Protein AF-A0A1Z5KTV9-F1 (afdb_monomer_lite)

Secondary structure (DSSP, 8-state):
--HHHHHHHHHHHHHHHHS-TT-SEE-HHHHHHHHHHH-TT--TTT-HHHHHHHHHHHHHH-SS-SSSEEHHHHHHHIIIIIHHHHS--EEEEE-S--HHHHTSTT-GGGSTT---GGGHHHHHHHHHHHS-EEEEEE------TT---

Sequence (149 aa):
MSLDDTFSTNVKECFRLFTKADQSSLGEKEFSTFLARLFTDYDETKTVEGQNVAKHLFQQFDQDHDGKINFSDFEAMWKKWVTPILEPKCAIVVVDVQNDFISGTLALKNCPAQEDATKVVPVINELTDKMPWTMVVYTYDWHPQDHIS

Radius of gyration: 24.47 Å; chains: 1; bounding box: 50×44×72 Å

Structure (mmCIF, N/CA/C/O backbone):
data_AF-A0A1Z5KTV9-F1
#
_entry.id   AF-A0A1Z5KTV9-F1
#
loop_
_atom_site.group_PDB
_atom_site.id
_atom_site.type_symbol
_atom_site.label_atom_id
_atom_site.label_alt_id
_atom_site.label_comp_id
_atom_site.label_asym_id
_atom_site.label_entity_id
_atom_site.label_seq_id
_atom_site.pdbx_PDB_ins_code
_atom_site.Cartn_x
_atom_site.Cartn_y
_atom_site.Cartn_z
_atom_site.occupancy
_atom_site.B_iso_or_equiv
_atom_site.auth_seq_id
_atom_site.auth_comp_id
_atom_site.auth_asym_id
_atom_site.auth_atom_id
_atom_site.pdbx_PDB_model_num
ATOM 1 N N . MET A 1 1 ? -7.349 -26.092 8.946 1.00 50.88 1 MET A N 1
ATOM 2 C CA . MET A 1 1 ? -7.867 -24.772 9.353 1.00 50.88 1 MET A CA 1
ATOM 3 C C . MET A 1 1 ? -7.778 -23.878 8.131 1.00 50.88 1 MET A C 1
ATOM 5 O O . MET A 1 1 ? -6.738 -23.912 7.482 1.00 50.88 1 MET A O 1
ATOM 9 N N . SER A 1 2 ? -8.870 -23.232 7.721 1.00 52.69 2 SER A N 1
ATOM 10 C CA . SER A 1 2 ? -8.879 -22.418 6.497 1.00 52.69 2 SER A CA 1
ATOM 11 C C . SER A 1 2 ? -8.153 -21.078 6.709 1.00 52.69 2 SER A C 1
ATOM 13 O O . SER A 1 2 ? -7.919 -20.665 7.850 1.00 52.69 2 SER A O 1
ATOM 15 N N . LEU A 1 3 ? -7.766 -20.400 5.620 1.00 54.09 3 LEU A N 1
ATOM 16 C CA . LEU A 1 3 ? -7.227 -19.031 5.682 1.00 54.09 3 LEU A CA 1
ATOM 17 C C . LEU A 1 3 ? -8.221 -18.080 6.370 1.00 54.09 3 LEU A C 1
ATOM 19 O O . LEU A 1 3 ? -7.808 -17.279 7.204 1.00 54.09 3 LEU A O 1
ATOM 23 N N . ASP A 1 4 ? -9.520 -18.255 6.112 1.00 59.44 4 ASP A N 1
ATOM 24 C CA . ASP A 1 4 ? -10.599 -17.484 6.740 1.00 59.44 4 ASP A CA 1
ATOM 25 C C . ASP A 1 4 ? -10.682 -17.723 8.257 1.00 59.44 4 ASP A C 1
ATOM 27 O O . ASP A 1 4 ? -10.819 -16.772 9.029 1.00 59.44 4 ASP A O 1
ATOM 31 N N . ASP A 1 5 ? -10.509 -18.971 8.712 1.00 53.59 5 ASP A N 1
ATOM 32 C CA . ASP A 1 5 ? -10.480 -19.294 10.148 1.00 53.59 5 ASP A CA 1
ATOM 33 C C . ASP A 1 5 ? -9.267 -18.668 10.848 1.00 53.59 5 ASP A C 1
ATOM 35 O O . ASP A 1 5 ? -9.358 -18.212 11.988 1.00 53.59 5 ASP A O 1
ATOM 39 N N . THR A 1 6 ? -8.119 -18.635 10.168 1.00 61.34 6 THR A N 1
ATOM 40 C CA . THR A 1 6 ? -6.869 -18.081 10.713 1.00 61.34 6 THR A CA 1
ATOM 41 C C . THR A 1 6 ? -6.940 -16.556 10.778 1.00 61.34 6 THR A C 1
ATOM 43 O O . THR A 1 6 ? -6.587 -15.962 11.796 1.00 61.34 6 THR A O 1
ATOM 46 N N . PHE A 1 7 ? -7.491 -15.924 9.738 1.00 62.78 7 PHE A N 1
ATOM 47 C CA . PHE A 1 7 ? -7.756 -14.489 9.692 1.00 62.78 7 PHE A CA 1
ATOM 48 C C . PHE A 1 7 ? -8.744 -14.060 10.786 1.00 62.78 7 PHE A C 1
ATOM 50 O O . PHE A 1 7 ? -8.425 -13.170 11.572 1.00 62.78 7 PHE A O 1
ATOM 57 N N . SER A 1 8 ? -9.894 -14.737 10.918 1.00 62.00 8 SER A N 1
ATOM 58 C CA . SER A 1 8 ? -10.880 -14.442 11.975 1.00 62.00 8 SER A CA 1
ATOM 59 C C . SER A 1 8 ? -10.294 -14.621 13.383 1.00 62.00 8 SER A C 1
ATOM 61 O O . SER A 1 8 ? -10.608 -13.851 14.293 1.00 62.00 8 SER A O 1
ATOM 63 N N . THR A 1 9 ? -9.392 -15.594 13.564 1.00 62.53 9 THR A N 1
ATOM 64 C CA . THR A 1 9 ? -8.672 -15.792 14.832 1.00 62.53 9 THR A CA 1
ATOM 65 C C . THR A 1 9 ? -7.750 -14.605 15.141 1.00 62.53 9 THR A C 1
ATOM 67 O O . THR A 1 9 ? -7.777 -14.101 16.262 1.00 62.53 9 THR A O 1
ATOM 70 N N . ASN A 1 10 ? -7.018 -14.079 14.153 1.00 81.00 10 ASN A N 1
ATOM 71 C CA . ASN A 1 10 ? -6.138 -12.920 14.346 1.00 81.00 10 ASN A CA 1
ATOM 72 C C . ASN A 1 10 ? -6.911 -11.637 14.701 1.00 81.00 10 ASN A C 1
ATOM 74 O O . ASN A 1 10 ? -6.505 -10.923 15.615 1.00 81.00 10 ASN A O 1
ATOM 78 N N . VAL A 1 11 ? -8.046 -11.360 14.044 1.00 87.56 11 VAL A N 1
ATOM 79 C CA . VAL A 1 11 ? -8.861 -10.163 14.345 1.00 87.56 11 VAL A CA 1
ATOM 80 C C . VAL A 1 11 ? -9.425 -10.212 15.765 1.00 87.56 11 VAL A C 1
ATOM 82 O O . VAL A 1 11 ? -9.392 -9.210 16.478 1.00 87.56 11 VAL A O 1
ATOM 85 N N . LYS A 1 12 ? -9.908 -11.383 16.202 1.00 87.44 12 LYS A N 1
ATOM 86 C CA . LYS A 1 12 ? -10.423 -11.590 17.565 1.00 87.44 12 LYS A CA 1
ATOM 87 C C . LYS A 1 12 ? -9.352 -11.378 18.620 1.00 87.44 12 LYS A C 1
ATOM 89 O O . LYS A 1 12 ? -9.609 -10.685 19.599 1.00 87.44 12 LYS A O 1
ATOM 94 N N . GLU A 1 13 ? -8.165 -11.939 18.426 1.00 87.38 13 GLU A N 1
ATOM 95 C CA . GLU A 1 13 ? -7.061 -11.743 19.367 1.00 87.38 13 GLU A CA 1
ATOM 96 C C . GLU A 1 13 ? -6.613 -10.277 19.398 1.00 87.38 13 GLU A C 1
ATOM 98 O O . GLU A 1 13 ? -6.463 -9.712 20.480 1.00 87.38 13 GLU A O 1
ATOM 103 N N . CYS A 1 14 ? -6.519 -9.606 18.243 1.00 87.62 14 CYS A N 1
ATOM 104 C CA . CYS A 1 14 ? -6.260 -8.167 18.195 1.00 87.62 14 CYS A CA 1
ATOM 105 C C . CYS A 1 14 ? -7.321 -7.365 18.954 1.00 87.62 14 CYS A C 1
ATOM 107 O O . CYS A 1 14 ? -6.958 -6.542 19.787 1.00 87.62 14 CYS A O 1
ATOM 109 N N . PHE A 1 15 ? -8.611 -7.627 18.736 1.00 89.94 15 PHE A N 1
ATOM 110 C CA . PHE A 1 15 ? -9.689 -6.966 19.475 1.00 89.94 15 PHE A CA 1
ATOM 111 C C . PHE A 1 15 ? -9.528 -7.152 20.991 1.00 89.94 15 PHE A C 1
ATOM 113 O O . PHE A 1 15 ? -9.563 -6.179 21.744 1.00 89.94 15 PHE A O 1
ATOM 120 N N . ARG A 1 16 ? -9.237 -8.383 21.432 1.00 88.06 16 ARG A N 1
ATOM 121 C CA . ARG A 1 16 ? -9.029 -8.720 22.849 1.00 88.06 16 ARG A CA 1
ATOM 122 C C . ARG A 1 16 ? -7.844 -8.003 23.486 1.00 88.06 16 ARG A C 1
ATOM 124 O O . ARG A 1 16 ? -7.899 -7.715 24.676 1.00 88.06 16 ARG A O 1
ATOM 131 N N . LEU A 1 17 ? -6.792 -7.701 22.721 1.00 87.50 17 LEU A N 1
ATOM 132 C CA . LEU A 1 17 ? -5.637 -6.942 23.214 1.00 87.50 17 LEU A CA 1
ATOM 133 C C . LEU A 1 17 ? -5.980 -5.487 23.562 1.00 87.50 17 LEU A C 1
ATOM 135 O O . LEU A 1 17 ? -5.286 -4.891 24.387 1.00 87.50 17 LEU A O 1
ATOM 139 N N . PHE A 1 18 ? -7.007 -4.911 22.930 1.00 85.81 18 PHE A N 1
ATOM 140 C CA . PHE A 1 18 ? -7.417 -3.522 23.153 1.00 85.81 18 PHE A CA 1
ATOM 141 C C . PHE A 1 18 ? -8.647 -3.393 24.061 1.00 85.81 18 PHE A C 1
ATOM 143 O O . PHE A 1 18 ? -8.811 -2.358 24.704 1.00 85.81 18 PHE A O 1
ATOM 150 N N . THR A 1 19 ? -9.485 -4.427 24.171 1.00 86.31 19 THR A N 1
ATOM 151 C CA . THR A 1 19 ? -10.579 -4.464 25.154 1.00 86.31 19 THR A CA 1
ATOM 152 C C . THR A 1 19 ? -10.062 -4.794 26.551 1.00 86.31 19 THR A C 1
ATOM 154 O O . THR A 1 19 ? -9.245 -5.700 26.720 1.00 86.31 19 THR A O 1
ATOM 157 N N . LYS A 1 20 ? -10.583 -4.127 27.586 1.00 79.31 20 LYS A N 1
ATOM 158 C CA . LYS A 1 20 ? -10.330 -4.552 28.972 1.00 79.31 20 LYS A CA 1
ATOM 159 C C . LYS A 1 20 ? -10.951 -5.925 29.249 1.00 79.31 20 LYS A C 1
ATOM 161 O O . LYS A 1 20 ? -11.936 -6.304 28.624 1.00 79.31 20 LYS A O 1
ATOM 166 N N . ALA A 1 21 ? -10.399 -6.650 30.225 1.00 67.25 21 ALA A N 1
ATOM 167 C CA . ALA A 1 21 ? -10.796 -8.023 30.565 1.00 67.25 21 ALA A CA 1
ATOM 168 C C . ALA A 1 21 ? -12.284 -8.193 30.944 1.00 67.25 21 ALA A C 1
ATOM 170 O O . ALA A 1 21 ? -12.804 -9.305 30.896 1.00 67.25 21 ALA A O 1
ATOM 171 N N . ASP A 1 22 ? -12.956 -7.108 31.322 1.00 68.12 22 ASP A N 1
ATOM 172 C CA . ASP A 1 22 ? -14.358 -7.041 31.732 1.00 68.12 22 ASP A CA 1
ATOM 173 C C . ASP A 1 22 ? -15.273 -6.349 30.704 1.00 68.12 22 ASP A C 1
ATOM 175 O O . ASP A 1 22 ? -16.478 -6.240 30.936 1.00 68.12 22 ASP A O 1
ATOM 179 N N . GLN A 1 23 ? -14.739 -5.895 29.563 1.00 72.94 23 GLN A N 1
ATOM 180 C CA . GLN A 1 23 ? -15.497 -5.168 28.543 1.00 72.94 23 GLN A CA 1
ATOM 181 C C . GLN A 1 23 ? -15.617 -5.975 27.246 1.00 72.94 23 GLN A C 1
ATOM 183 O O . GLN A 1 23 ? -14.663 -6.583 26.770 1.00 72.94 23 GLN A O 1
ATOM 188 N N . SER A 1 24 ? -16.808 -5.951 26.645 1.00 81.69 24 SER A N 1
ATOM 189 C CA . SER A 1 24 ? -17.106 -6.595 25.356 1.00 81.69 24 SER A CA 1
ATOM 190 C C . SER A 1 24 ? -16.967 -5.650 24.156 1.00 81.69 24 SER A C 1
ATOM 192 O O . SER A 1 24 ? -17.354 -6.003 23.043 1.00 81.69 24 SER A O 1
ATOM 194 N N . SER A 1 25 ? -16.474 -4.434 24.386 1.00 87.00 25 SER A N 1
ATOM 195 C CA . SER A 1 25 ? -16.474 -3.332 23.423 1.00 87.00 25 SER A CA 1
ATOM 196 C C . SER A 1 25 ? -15.341 -2.350 23.709 1.00 87.00 25 SER A C 1
ATOM 198 O O . SER A 1 25 ? -14.960 -2.183 24.869 1.00 87.00 25 SER A O 1
ATOM 200 N N . LEU A 1 26 ? -14.885 -1.649 22.678 1.00 87.69 26 LEU A N 1
ATOM 201 C CA . LEU A 1 26 ? -13.912 -0.563 22.764 1.00 87.69 26 LEU A CA 1
ATOM 202 C C . LEU A 1 26 ? -14.630 0.776 22.973 1.00 87.69 26 LEU A C 1
ATOM 204 O O . LEU A 1 26 ? -15.555 1.115 22.234 1.00 87.69 26 LEU A O 1
ATOM 208 N N . GLY A 1 27 ? -14.189 1.550 23.961 1.00 87.31 27 GLY A N 1
ATOM 209 C CA . GLY A 1 27 ? -14.518 2.969 24.083 1.00 87.31 27 GLY A CA 1
ATOM 210 C C . GLY A 1 27 ? -13.549 3.855 23.294 1.00 87.31 27 GLY A C 1
ATOM 211 O O . GLY A 1 27 ? -12.511 3.401 22.813 1.00 87.31 27 GLY A O 1
ATOM 212 N N . GLU A 1 28 ? -13.850 5.153 23.220 1.00 84.62 28 GLU A N 1
ATOM 213 C CA . GLU A 1 28 ? -13.090 6.140 22.430 1.00 84.62 28 GLU A CA 1
ATOM 214 C C . GLU A 1 28 ? -11.580 6.122 22.737 1.00 84.62 28 GLU A C 1
ATOM 216 O O . GLU A 1 28 ? -10.758 6.098 21.830 1.00 84.62 28 GLU A O 1
ATOM 221 N N . LYS A 1 29 ? -11.193 6.016 24.015 1.00 85.62 29 LYS A N 1
ATOM 222 C CA . LYS A 1 29 ? -9.777 5.978 24.428 1.00 85.62 29 LYS A CA 1
ATOM 223 C C . LYS A 1 29 ? -9.028 4.728 23.945 1.00 85.62 29 LYS A C 1
ATOM 225 O O . LYS A 1 29 ? -7.857 4.804 23.570 1.00 85.62 29 LYS A O 1
ATOM 230 N N . GLU A 1 30 ? -9.673 3.567 24.003 1.00 88.06 30 GLU A N 1
ATOM 231 C CA . GLU A 1 30 ? -9.066 2.306 23.551 1.00 88.06 30 GLU A CA 1
ATOM 232 C C . GLU A 1 30 ? -8.955 2.290 22.031 1.00 88.06 30 GLU A C 1
ATOM 234 O O . GLU A 1 30 ? -7.933 1.871 21.491 1.00 88.06 30 GLU A O 1
ATOM 239 N N . PHE A 1 31 ? -9.966 2.833 21.353 1.00 87.75 31 PHE A N 1
ATOM 240 C CA . PHE A 1 31 ? -9.948 3.018 19.913 1.00 87.75 31 PHE A CA 1
ATOM 241 C C . PHE A 1 31 ? -8.826 3.962 19.457 1.00 87.75 31 PHE A C 1
ATOM 243 O O . PHE A 1 31 ? -8.088 3.621 18.534 1.00 87.75 31 PHE A O 1
ATOM 250 N N . SER A 1 32 ? -8.608 5.092 20.133 1.00 84.75 32 SER A N 1
ATOM 251 C CA . SER A 1 32 ? -7.477 5.968 19.800 1.00 84.75 32 SER A CA 1
ATOM 252 C C . SER A 1 32 ? -6.122 5.298 20.048 1.00 84.75 32 SER A C 1
ATOM 254 O O . SER A 1 32 ? -5.207 5.431 19.237 1.00 84.75 32 SER A O 1
ATOM 256 N N . THR A 1 33 ? -6.006 4.486 21.107 1.00 86.00 33 THR A N 1
ATOM 257 C CA . THR A 1 33 ? -4.799 3.674 21.354 1.00 86.00 33 THR A CA 1
ATOM 258 C C . THR A 1 33 ? -4.564 2.664 20.227 1.00 86.00 33 THR A C 1
ATOM 260 O O . THR A 1 33 ? -3.422 2.430 19.825 1.00 86.00 33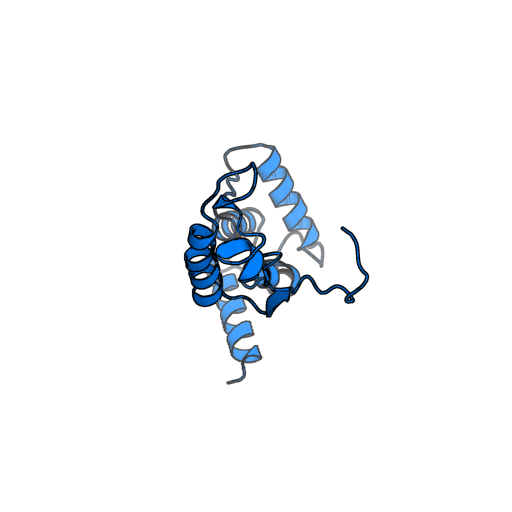 THR A O 1
ATOM 263 N N . PHE A 1 34 ? -5.634 2.062 19.702 1.00 87.31 34 PHE A N 1
ATOM 264 C CA . PHE A 1 34 ? -5.570 1.199 18.528 1.00 87.31 34 PHE A CA 1
ATOM 265 C C . PHE A 1 34 ? -5.077 1.965 17.291 1.00 87.31 34 PHE A C 1
ATOM 267 O O . PHE A 1 34 ? -4.129 1.511 16.651 1.00 87.31 34 PHE A O 1
ATOM 274 N N . LEU A 1 35 ? -5.634 3.147 16.998 1.00 84.06 35 LEU A N 1
ATOM 275 C CA . LEU A 1 35 ? -5.195 3.980 15.871 1.00 84.06 35 LEU A CA 1
ATOM 276 C C . LEU A 1 35 ? -3.714 4.370 15.975 1.00 84.06 35 LEU A C 1
ATOM 278 O O . LEU A 1 35 ? -2.989 4.259 14.989 1.00 84.06 35 LEU A O 1
ATOM 282 N N . ALA A 1 36 ? -3.241 4.731 17.170 1.00 82.06 36 ALA A N 1
ATOM 283 C CA . ALA A 1 36 ? -1.835 5.059 17.418 1.00 82.06 36 ALA A CA 1
ATOM 284 C C . ALA A 1 36 ? -0.873 3.882 17.239 1.00 82.06 36 ALA A C 1
ATOM 286 O O . ALA A 1 36 ? 0.314 4.083 17.001 1.00 82.06 36 ALA A O 1
ATOM 287 N N . ARG A 1 37 ? -1.363 2.643 17.350 1.00 83.19 37 ARG A N 1
ATOM 288 C CA . ARG A 1 37 ? -0.566 1.456 17.020 1.00 83.19 37 ARG A CA 1
ATOM 289 C C . ARG A 1 37 ? -0.657 1.069 15.553 1.00 83.19 37 ARG A C 1
ATOM 291 O O . ARG A 1 37 ? 0.294 0.492 15.039 1.00 83.19 37 ARG A O 1
ATOM 298 N N . LEU A 1 38 ? -1.790 1.338 14.908 1.00 81.81 38 LEU A N 1
ATOM 299 C CA . LEU A 1 38 ? -1.999 1.006 13.504 1.00 81.81 38 LEU A CA 1
ATOM 300 C C . LEU A 1 38 ? -1.209 1.939 12.578 1.00 81.81 38 LEU A C 1
ATOM 302 O O . LEU A 1 38 ? -0.664 1.486 11.576 1.00 81.81 38 LEU A O 1
ATOM 306 N N . PHE A 1 39 ? -1.129 3.223 12.921 1.00 78.69 39 PHE A N 1
ATOM 307 C CA . PHE A 1 39 ? -0.442 4.235 12.128 1.00 78.69 39 PHE A CA 1
ATOM 308 C C . PHE A 1 39 ? 0.807 4.719 12.863 1.00 78.69 39 PHE A C 1
ATOM 310 O O . PHE A 1 39 ? 0.717 5.327 13.926 1.00 78.69 39 PHE A O 1
ATOM 317 N N . THR A 1 40 ? 1.981 4.480 12.278 1.00 68.56 40 THR A N 1
ATOM 318 C CA . THR A 1 40 ? 3.292 4.832 12.859 1.00 68.56 40 THR A CA 1
ATOM 319 C C . THR A 1 40 ? 3.508 6.334 13.059 1.00 68.56 40 THR A C 1
ATOM 321 O O . THR A 1 40 ? 4.362 6.744 13.842 1.00 68.56 40 THR A O 1
ATOM 324 N N . ASP A 1 41 ? 2.719 7.144 12.365 1.00 65.31 41 ASP A N 1
ATOM 325 C CA . ASP A 1 41 ? 2.812 8.599 12.283 1.00 65.31 41 ASP A CA 1
ATOM 326 C C . ASP A 1 41 ? 1.602 9.281 12.950 1.00 65.31 41 ASP A C 1
ATOM 328 O O . ASP A 1 41 ? 1.497 10.509 12.964 1.00 65.31 41 ASP A O 1
ATOM 332 N N . TYR A 1 42 ? 0.705 8.494 13.557 1.00 61.78 42 TYR A N 1
ATOM 333 C CA . TYR A 1 42 ? -0.437 9.004 14.303 1.00 61.78 42 TYR A CA 1
ATOM 334 C C . TYR A 1 42 ? -0.047 9.343 15.742 1.00 61.78 42 TYR A C 1
ATOM 336 O O . TYR A 1 42 ? 0.386 8.489 16.515 1.00 61.78 42 TYR A O 1
ATOM 344 N N . ASP A 1 43 ? -0.255 10.603 16.117 1.00 61.38 43 ASP A N 1
ATOM 345 C CA . ASP A 1 43 ? -0.058 11.091 17.476 1.00 61.38 43 ASP A CA 1
ATOM 346 C C . ASP A 1 43 ? -1.270 11.921 17.915 1.00 61.38 43 ASP A C 1
ATOM 348 O O . ASP A 1 43 ? -1.400 13.104 17.591 1.00 61.38 43 ASP A O 1
ATOM 352 N N . GLU A 1 44 ? -2.161 11.289 18.682 1.00 56.88 44 GLU A N 1
ATOM 353 C CA . GLU A 1 44 ? -3.348 11.917 19.280 1.00 56.88 44 GLU A CA 1
ATOM 354 C C . GLU A 1 44 ? -3.018 13.076 20.242 1.00 56.88 44 GLU A C 1
ATOM 356 O O . GLU A 1 44 ? -3.899 13.863 20.594 1.00 56.88 44 GLU A O 1
ATOM 361 N N . THR A 1 45 ? -1.758 13.191 20.680 1.00 54.66 45 THR A N 1
ATOM 362 C CA . THR A 1 45 ? -1.311 14.183 21.666 1.00 54.66 45 THR A CA 1
ATOM 363 C C . THR A 1 45 ? -0.717 15.444 21.039 1.00 54.66 45 THR A C 1
ATOM 365 O O . THR A 1 45 ? -0.515 16.431 21.748 1.00 54.66 45 THR A O 1
ATOM 368 N N . LYS A 1 46 ? -0.466 15.457 19.720 1.00 54.66 46 LYS A N 1
ATOM 369 C CA . LYS A 1 46 ? 0.219 16.577 19.049 1.00 54.66 46 LYS A CA 1
ATOM 370 C C . LYS A 1 46 ? -0.698 17.643 18.455 1.00 54.66 46 LYS A C 1
ATOM 372 O O . LYS A 1 46 ? -0.262 18.789 18.358 1.00 54.66 46 LYS A O 1
ATOM 377 N N . THR A 1 47 ? -1.940 17.332 18.076 1.00 56.56 47 THR A N 1
ATOM 378 C CA . THR A 1 47 ? -2.844 18.318 17.453 1.00 56.56 47 THR A CA 1
ATOM 379 C C . THR A 1 47 ? -4.313 18.100 17.835 1.00 56.56 47 THR A C 1
ATOM 381 O O . THR A 1 47 ? -4.793 16.974 17.930 1.00 56.56 47 THR A O 1
ATOM 384 N N . VAL A 1 48 ? -5.064 19.199 18.001 1.00 60.31 48 VAL A N 1
ATOM 385 C CA . VAL A 1 48 ? -6.539 19.190 18.163 1.00 60.31 48 VAL A CA 1
ATOM 386 C C . VAL A 1 48 ? -7.219 18.491 16.972 1.00 60.31 48 VAL A C 1
ATOM 388 O O . VAL A 1 48 ? -8.274 17.875 17.103 1.00 60.31 48 VAL A O 1
ATOM 391 N N . GLU A 1 49 ? -6.576 18.539 15.808 1.00 66.75 49 GLU A N 1
ATOM 392 C CA . GLU A 1 49 ? -6.993 17.858 14.584 1.00 66.75 49 GLU A CA 1
ATOM 393 C C . GLU A 1 49 ? -6.988 16.329 14.744 1.00 66.75 49 GLU A C 1
ATOM 395 O O . GLU A 1 49 ? -7.953 15.683 14.343 1.00 66.75 49 GLU A O 1
ATOM 400 N N . GLY A 1 50 ? -5.978 15.746 15.404 1.00 65.81 50 GLY A N 1
ATOM 401 C CA . GLY A 1 50 ? -5.891 14.298 15.634 1.00 65.81 50 GLY A CA 1
ATOM 402 C C . GLY A 1 50 ? -7.024 13.745 16.505 1.00 65.81 50 GLY A C 1
ATOM 403 O O . GLY A 1 50 ? -7.567 12.678 16.211 1.00 65.81 50 GLY A O 1
ATOM 404 N N . GLN A 1 51 ? -7.444 14.502 17.525 1.00 68.38 51 GLN A N 1
ATOM 405 C CA . GLN A 1 51 ? -8.584 14.146 18.383 1.00 68.38 51 GLN A CA 1
ATOM 406 C C . GLN A 1 51 ? -9.911 14.205 17.617 1.00 68.38 51 GLN A C 1
ATOM 408 O O . GLN A 1 51 ? -10.744 13.306 17.736 1.00 68.38 51 GLN A O 1
ATOM 413 N N . ASN A 1 52 ? -10.091 15.229 16.777 1.00 76.69 52 ASN A N 1
ATOM 414 C CA . ASN A 1 52 ? -11.278 15.352 15.931 1.00 76.69 52 ASN A CA 1
ATOM 415 C C . ASN A 1 52 ? -11.370 14.211 14.906 1.00 76.69 52 ASN A C 1
ATOM 417 O O . ASN A 1 52 ? -12.461 13.696 14.662 1.00 76.69 52 ASN A O 1
ATOM 421 N N . VAL A 1 53 ? -10.234 13.781 14.346 1.00 80.06 53 VAL A N 1
ATOM 422 C CA . VAL A 1 53 ? -10.165 12.634 13.428 1.00 80.06 53 VAL A CA 1
ATOM 423 C C . VAL A 1 53 ? -10.506 11.330 14.148 1.00 80.06 53 VAL A C 1
ATOM 425 O O . VAL A 1 53 ? -11.324 10.570 13.638 1.00 80.06 53 VAL A O 1
ATOM 428 N N . ALA A 1 54 ? -9.949 11.087 15.341 1.00 81.19 54 ALA A N 1
ATOM 429 C CA . ALA A 1 54 ? -10.239 9.884 16.128 1.00 81.19 54 ALA A CA 1
ATOM 430 C C . ALA A 1 54 ? -11.738 9.740 16.398 1.00 81.19 54 ALA A C 1
ATOM 432 O O . ALA A 1 54 ? -12.328 8.692 16.145 1.00 81.19 54 ALA A O 1
ATOM 433 N N . LYS A 1 55 ? -12.362 10.835 16.843 1.00 84.31 55 LYS A N 1
ATOM 434 C CA . LYS A 1 55 ? -13.789 10.889 17.140 1.00 84.31 55 LYS A CA 1
ATOM 435 C C . LYS A 1 55 ? -14.648 10.701 15.894 1.00 84.31 55 LYS A C 1
ATOM 437 O O . LYS A 1 55 ? -15.651 9.994 15.944 1.00 84.31 55 LYS A O 1
ATOM 442 N N . HIS A 1 56 ? -14.257 11.306 14.772 1.00 85.75 56 HIS A N 1
ATOM 443 C CA . HIS A 1 56 ? -14.970 11.130 13.510 1.00 85.75 56 HIS A CA 1
ATOM 444 C C . HIS A 1 56 ? -14.897 9.681 13.013 1.00 85.75 56 HIS A C 1
ATOM 446 O O . HIS A 1 56 ? -15.916 9.115 12.629 1.00 85.75 56 HIS A O 1
ATOM 452 N N . LEU A 1 57 ? -13.714 9.066 13.068 1.00 87.12 57 LEU A N 1
ATOM 453 C CA . LEU A 1 57 ? -13.525 7.660 12.716 1.00 87.12 57 LEU A CA 1
ATOM 454 C C . LEU A 1 57 ? -14.317 6.743 13.649 1.00 87.12 57 LEU A C 1
ATOM 456 O O . LEU A 1 57 ? -15.009 5.850 13.173 1.00 87.12 57 LEU A O 1
ATOM 460 N N . PHE A 1 58 ? -14.287 7.003 14.957 1.00 88.00 58 PHE A N 1
ATOM 461 C CA . PHE A 1 58 ? -15.061 6.243 15.936 1.00 88.00 58 PHE A CA 1
ATOM 462 C C . PHE A 1 58 ? -16.553 6.239 15.580 1.00 88.00 58 PHE A C 1
ATOM 464 O O . PHE A 1 58 ? -17.158 5.178 15.488 1.00 88.00 58 PHE A O 1
ATOM 471 N N . GLN A 1 59 ? -17.122 7.410 15.276 1.00 88.44 59 GLN A N 1
ATOM 472 C CA . GLN A 1 59 ? -18.523 7.544 14.857 1.00 88.44 59 GLN A CA 1
ATOM 473 C C . GLN A 1 59 ? -18.840 6.855 13.524 1.00 88.44 59 GLN A C 1
ATOM 475 O O . GLN A 1 59 ? -19.974 6.439 13.314 1.00 88.44 59 GLN A O 1
ATOM 480 N N . GLN A 1 60 ? -17.877 6.765 12.601 1.00 88.50 60 GLN A N 1
ATOM 481 C CA . GLN A 1 60 ? -18.076 6.039 11.344 1.00 88.50 60 GLN A CA 1
ATOM 482 C C . GLN A 1 60 ? -18.066 4.520 11.532 1.00 88.50 60 GLN A C 1
ATOM 484 O O . GLN A 1 60 ? -18.712 3.811 10.759 1.00 88.50 60 GLN A O 1
ATOM 489 N N . PHE A 1 61 ? -17.299 4.017 12.501 1.00 88.50 61 PHE A N 1
ATOM 490 C CA . PHE A 1 61 ? -17.145 2.582 12.725 1.00 88.50 61 PHE A CA 1
ATOM 491 C C . PHE A 1 61 ? -18.143 2.004 13.726 1.00 88.50 61 PHE A C 1
ATOM 493 O O . PHE A 1 61 ? -18.445 0.822 13.612 1.00 88.50 61 PHE A O 1
ATOM 500 N N . ASP A 1 62 ? -18.680 2.820 14.631 1.00 90.31 62 ASP A N 1
ATOM 501 C CA . ASP A 1 62 ? -19.847 2.514 15.464 1.00 90.31 62 ASP A CA 1
ATOM 502 C C . ASP A 1 62 ? -21.118 2.451 14.585 1.00 90.31 62 ASP A C 1
ATOM 504 O O . ASP A 1 62 ? -21.749 3.476 14.304 1.00 90.31 62 ASP A O 1
ATOM 508 N N . GLN A 1 63 ? -21.447 1.258 14.066 1.00 87.31 63 GLN A N 1
ATOM 509 C CA . GLN A 1 63 ? -22.532 1.079 13.089 1.00 87.31 63 GLN A CA 1
ATOM 510 C C . GLN A 1 63 ? -23.918 1.049 13.728 1.00 87.31 63 GLN A C 1
ATOM 512 O O . GLN A 1 63 ? -24.894 1.403 13.062 1.00 87.31 63 GLN A O 1
ATOM 517 N N . ASP A 1 64 ? -24.021 0.585 14.974 1.00 88.38 64 ASP A N 1
ATOM 518 C CA . ASP A 1 64 ? -25.280 0.548 15.719 1.00 88.38 64 ASP A CA 1
ATOM 519 C C . ASP A 1 64 ? -25.536 1.836 16.524 1.00 88.38 64 ASP A C 1
ATOM 521 O O . ASP A 1 64 ? -26.649 2.035 17.021 1.00 88.38 64 ASP A O 1
ATOM 525 N N . HIS A 1 65 ? -24.563 2.755 16.533 1.00 87.88 65 HIS A N 1
ATOM 526 C CA . HIS A 1 65 ? -24.614 4.070 17.165 1.00 87.88 65 HIS A CA 1
ATOM 527 C C . HIS A 1 65 ? -24.855 3.991 18.677 1.00 87.88 65 HIS A C 1
ATOM 529 O O . HIS A 1 65 ? -25.504 4.870 19.260 1.00 87.88 65 HIS A O 1
ATOM 535 N N . ASP A 1 66 ? -24.342 2.940 19.322 1.00 90.06 66 ASP A N 1
ATOM 536 C CA . ASP A 1 66 ? -24.459 2.735 20.767 1.00 90.06 66 ASP A CA 1
ATOM 537 C C . ASP A 1 66 ? -23.378 3.488 21.574 1.00 90.06 66 ASP A C 1
ATOM 539 O O . ASP A 1 66 ? -23.403 3.509 22.814 1.00 90.06 66 ASP A O 1
ATOM 543 N N . GLY A 1 67 ? -22.460 4.168 20.876 1.00 88.38 67 GLY A N 1
ATOM 544 C CA . GLY A 1 67 ? -21.338 4.902 21.446 1.00 88.38 67 GLY A CA 1
ATOM 545 C C . GLY A 1 67 ? -20.142 4.015 21.789 1.00 88.38 67 GLY A C 1
ATOM 546 O O . GLY A 1 67 ? -19.271 4.442 22.557 1.00 88.38 67 GLY A O 1
ATOM 547 N N . LYS A 1 68 ? -20.096 2.783 21.277 1.00 91.50 68 LYS A N 1
ATOM 548 C CA . LYS A 1 68 ? -19.044 1.792 21.503 1.00 91.50 68 LYS A CA 1
ATOM 549 C C . LYS A 1 68 ? -18.729 1.069 20.195 1.00 91.50 68 LYS A C 1
ATOM 551 O O . LYS A 1 68 ? -19.515 1.035 19.268 1.00 91.50 68 LYS A O 1
ATOM 556 N N . ILE A 1 69 ? -17.543 0.470 20.122 1.00 91.06 69 ILE A N 1
ATOM 557 C CA . ILE A 1 69 ? -17.184 -0.421 19.014 1.00 91.06 69 ILE A CA 1
ATOM 558 C C . ILE A 1 69 ? -17.189 -1.843 19.557 1.00 91.06 69 ILE A C 1
ATOM 560 O O . ILE A 1 69 ? -16.277 -2.252 20.288 1.00 91.06 69 ILE A O 1
ATOM 564 N N . ASN A 1 70 ? -18.243 -2.595 19.251 1.00 92.06 70 ASN A N 1
ATOM 565 C CA . ASN A 1 70 ? -18.328 -4.007 19.603 1.00 92.06 70 ASN A CA 1
ATOM 566 C C . ASN A 1 70 ? -17.497 -4.861 18.618 1.00 92.06 70 ASN A C 1
ATOM 568 O O . ASN A 1 70 ? -16.871 -4.353 17.685 1.00 92.06 70 ASN A O 1
ATOM 572 N N . PHE A 1 71 ? -17.440 -6.180 18.827 1.00 91.12 71 PHE A N 1
ATOM 573 C CA . PHE A 1 71 ? -16.640 -7.044 17.951 1.00 91.12 71 PHE A CA 1
ATOM 574 C C . PHE A 1 71 ? -17.129 -7.040 16.491 1.00 91.12 71 PHE A C 1
ATOM 576 O O . PHE A 1 71 ? -16.306 -7.108 15.584 1.00 91.12 71 PHE A O 1
ATOM 583 N N . SER A 1 72 ? -18.440 -6.940 16.254 1.00 91.19 72 SER A N 1
ATOM 584 C CA . SER A 1 72 ? -19.007 -6.889 14.900 1.00 91.19 72 SER A CA 1
ATOM 585 C C . SER A 1 72 ? -18.599 -5.604 14.177 1.00 91.19 72 SER A C 1
ATOM 587 O O . SER A 1 72 ? -18.177 -5.657 13.020 1.00 91.19 72 SER A O 1
ATOM 589 N N . ASP A 1 73 ? -18.658 -4.461 14.865 1.00 92.25 73 ASP A N 1
ATOM 590 C CA . ASP A 1 73 ? -18.177 -3.177 14.340 1.00 92.25 73 ASP A CA 1
ATOM 591 C C . ASP A 1 73 ? -16.689 -3.245 14.006 1.00 92.25 73 ASP A C 1
ATOM 593 O O . ASP A 1 73 ? -16.258 -2.875 12.909 1.00 92.25 73 ASP A O 1
ATOM 597 N N . PHE A 1 74 ? -15.903 -3.791 14.937 1.00 91.19 74 PHE A N 1
ATOM 598 C CA . PHE A 1 74 ? -14.465 -3.930 14.785 1.00 91.19 74 PHE A CA 1
ATOM 599 C C . PHE A 1 74 ? -14.092 -4.873 13.640 1.00 91.19 74 PHE A C 1
ATOM 601 O O . PHE A 1 74 ? -13.207 -4.547 12.857 1.00 91.19 74 PHE A O 1
ATOM 608 N N . GLU A 1 75 ? -14.768 -6.014 13.492 1.00 91.19 75 GLU A N 1
ATOM 609 C CA . GLU A 1 75 ? -14.541 -6.963 12.396 1.00 91.19 75 GLU A CA 1
ATOM 610 C C . GLU A 1 75 ? -14.897 -6.340 11.038 1.00 91.19 75 GLU A C 1
ATOM 612 O O . GLU A 1 75 ? -14.147 -6.473 10.063 1.00 91.19 75 GLU A O 1
ATOM 617 N N . ALA A 1 76 ? -16.002 -5.593 10.972 1.00 90.56 76 ALA A N 1
ATOM 618 C CA . ALA A 1 76 ? -16.408 -4.886 9.764 1.00 90.56 76 ALA A CA 1
ATOM 619 C C . ALA A 1 76 ? -15.421 -3.770 9.385 1.00 90.56 76 ALA A C 1
ATOM 621 O O . ALA A 1 76 ? -15.051 -3.655 8.210 1.00 90.56 76 ALA A O 1
ATOM 622 N N . MET A 1 77 ? -14.968 -2.978 10.361 1.00 90.56 77 MET A N 1
ATOM 623 C CA . MET A 1 77 ? -13.896 -1.997 10.182 1.00 90.56 77 MET A CA 1
ATOM 624 C C . MET A 1 77 ? -12.611 -2.688 9.727 1.00 90.56 77 MET A C 1
ATOM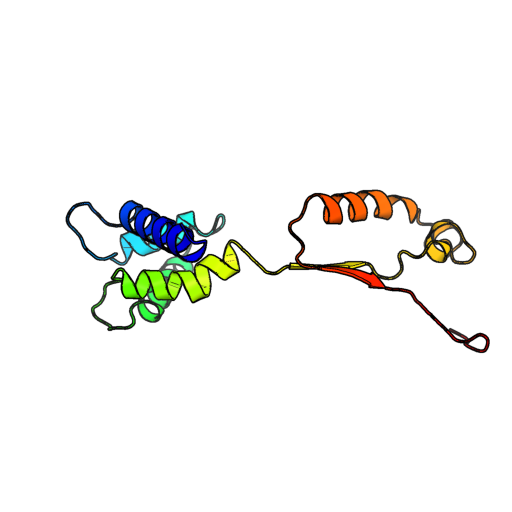 626 O O . MET A 1 77 ? -11.998 -2.264 8.750 1.00 90.56 77 MET A O 1
ATOM 630 N N . TRP A 1 78 ? -12.214 -3.774 10.389 1.00 90.25 78 TRP A N 1
ATOM 631 C CA . TRP A 1 78 ? -10.976 -4.486 10.101 1.00 90.25 78 TRP A CA 1
ATOM 632 C C . TRP A 1 78 ? -10.918 -4.931 8.644 1.00 90.25 78 TRP A C 1
ATOM 634 O O . TRP A 1 78 ? -9.974 -4.608 7.925 1.00 90.25 78 TRP A O 1
ATOM 644 N N . LYS A 1 79 ? -11.984 -5.587 8.175 1.00 88.31 79 LYS A N 1
ATOM 645 C CA . LYS A 1 79 ? -12.089 -6.068 6.797 1.00 88.31 79 LYS A CA 1
ATOM 646 C C . LYS A 1 79 ? -12.065 -4.937 5.767 1.00 88.31 79 LYS A C 1
ATOM 648 O O . LYS A 1 79 ? -11.516 -5.112 4.682 1.00 88.31 79 LYS A O 1
ATOM 653 N N . LYS A 1 80 ? -12.697 -3.799 6.069 1.00 86.12 80 LYS A N 1
ATOM 654 C CA . LYS A 1 80 ? -12.831 -2.680 5.123 1.00 86.12 80 LYS A CA 1
ATOM 655 C C . LYS A 1 80 ? -11.637 -1.729 5.125 1.00 86.12 80 LYS A C 1
ATOM 657 O O . LYS A 1 80 ? -11.420 -1.070 4.115 1.00 86.12 80 LYS A O 1
ATOM 662 N N . TRP A 1 81 ? -10.915 -1.622 6.236 1.00 85.75 81 TRP A N 1
ATOM 663 C CA . TRP A 1 81 ? -9.888 -0.598 6.439 1.00 85.75 81 TRP A CA 1
ATOM 664 C C . TRP A 1 81 ? -8.543 -1.184 6.835 1.00 85.75 81 TRP A C 1
ATOM 666 O O . TRP A 1 81 ? -7.560 -0.978 6.133 1.00 85.75 81 TRP A O 1
ATOM 676 N N . VAL A 1 82 ? -8.492 -1.939 7.930 1.00 87.94 82 VAL A N 1
ATOM 677 C CA . VAL A 1 82 ? -7.219 -2.420 8.484 1.00 87.94 82 VAL A CA 1
ATOM 678 C C . VAL A 1 82 ? -6.526 -3.371 7.512 1.00 87.94 82 VAL A C 1
ATOM 680 O O . VAL A 1 82 ? -5.342 -3.205 7.236 1.00 87.94 82 VAL A O 1
ATOM 683 N N . THR A 1 83 ? -7.260 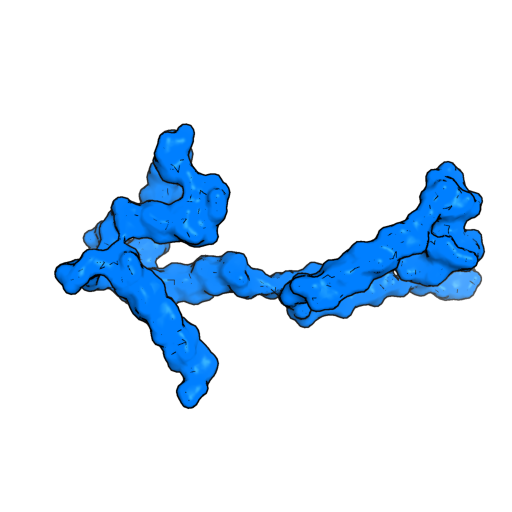-4.323 6.933 1.00 86.75 83 THR A N 1
ATOM 684 C CA . THR A 1 83 ? -6.690 -5.282 5.979 1.00 86.75 83 THR A CA 1
ATOM 685 C C . THR A 1 83 ? -6.152 -4.604 4.717 1.00 86.75 83 THR A C 1
ATOM 687 O O . THR A 1 83 ? -4.987 -4.831 4.414 1.00 86.75 83 THR A O 1
ATOM 690 N N . PRO A 1 84 ? -6.894 -3.726 4.009 1.00 84.94 84 PRO A N 1
ATOM 691 C CA . PRO A 1 84 ? -6.332 -3.009 2.861 1.00 84.94 84 PRO A CA 1
ATOM 692 C C . PRO A 1 84 ? -5.104 -2.143 3.169 1.00 84.94 84 PRO A C 1
ATOM 694 O O . PRO A 1 84 ? -4.288 -1.931 2.276 1.00 84.94 84 PRO A O 1
ATOM 697 N N . ILE A 1 85 ? -4.980 -1.629 4.398 1.00 84.38 85 ILE A N 1
ATOM 698 C CA . ILE A 1 85 ? -3.837 -0.806 4.822 1.00 84.38 85 ILE A CA 1
ATOM 699 C C . ILE A 1 85 ? -2.609 -1.673 5.117 1.00 84.38 85 ILE A C 1
ATOM 701 O O . ILE A 1 85 ? -1.507 -1.328 4.700 1.00 84.38 85 ILE A O 1
ATOM 705 N N . LEU A 1 86 ? -2.789 -2.782 5.840 1.00 84.12 86 LEU A N 1
ATOM 706 C CA . LEU A 1 86 ? -1.690 -3.670 6.237 1.00 84.12 86 LEU A CA 1
ATOM 707 C C . LEU A 1 86 ? -1.259 -4.626 5.118 1.00 84.12 86 LEU A C 1
ATOM 709 O O . LEU A 1 86 ? -0.098 -5.021 5.060 1.00 84.12 86 LEU A O 1
ATOM 713 N N . GLU A 1 87 ? -2.179 -4.980 4.223 1.00 83.38 87 GLU A N 1
ATOM 714 C CA . GLU A 1 87 ? -1.960 -5.881 3.089 1.00 83.38 87 GLU A CA 1
ATOM 715 C C . GLU A 1 87 ? -2.394 -5.202 1.776 1.00 83.38 87 GLU A C 1
ATOM 717 O O . GLU A 1 87 ? -3.342 -5.643 1.110 1.00 83.38 87 GLU A O 1
ATOM 722 N N . PRO A 1 88 ? -1.740 -4.093 1.385 1.00 85.00 88 PRO A N 1
ATOM 723 C CA . PRO A 1 88 ? -2.119 -3.370 0.185 1.00 85.00 88 PRO A CA 1
ATOM 724 C C . PRO A 1 88 ? -1.829 -4.205 -1.066 1.00 85.00 88 PRO A C 1
ATOM 726 O O . PRO A 1 88 ? -0.783 -4.843 -1.203 1.00 85.00 88 PRO A O 1
ATOM 729 N N . LYS A 1 89 ? -2.752 -4.164 -2.032 1.00 88.19 89 LYS A N 1
ATOM 730 C CA . LYS A 1 89 ? -2.504 -4.709 -3.372 1.00 88.19 89 LYS A CA 1
ATOM 731 C C . LYS A 1 89 ? -1.664 -3.717 -4.161 1.00 88.19 89 LYS A C 1
ATOM 733 O O . LYS A 1 89 ? -2.186 -2.738 -4.690 1.00 88.19 89 LYS A O 1
ATOM 738 N N . CYS A 1 90 ? -0.370 -3.987 -4.236 1.00 91.75 90 CYS A N 1
ATOM 739 C CA . CYS A 1 90 ? 0.597 -3.121 -4.897 1.00 91.75 90 CYS A CA 1
ATOM 740 C C . CYS A 1 90 ? 1.014 -3.693 -6.257 1.00 91.75 90 CYS A C 1
ATOM 742 O O . CYS A 1 90 ? 1.136 -4.908 -6.413 1.00 91.75 90 CYS A O 1
ATOM 744 N N . ALA A 1 91 ? 1.306 -2.827 -7.225 1.00 96.06 91 ALA A N 1
ATOM 745 C CA . ALA A 1 91 ? 1.948 -3.202 -8.483 1.00 96.06 91 ALA A CA 1
ATOM 746 C C . ALA A 1 91 ? 3.093 -2.235 -8.798 1.00 96.06 91 ALA A C 1
ATOM 748 O O . ALA A 1 91 ? 3.022 -1.061 -8.433 1.00 96.06 91 ALA A O 1
ATOM 749 N N . ILE A 1 92 ? 4.118 -2.727 -9.493 1.00 97.00 92 ILE A N 1
ATOM 750 C CA . ILE A 1 92 ? 5.213 -1.914 -10.028 1.00 97.00 92 ILE A CA 1
ATOM 751 C C . ILE A 1 92 ? 5.198 -1.979 -11.554 1.00 97.00 92 ILE A C 1
ATOM 753 O O . ILE A 1 92 ? 5.050 -3.053 -12.144 1.00 97.00 92 ILE A O 1
ATOM 757 N N . VAL A 1 93 ? 5.342 -0.814 -12.185 1.00 97.50 93 VAL A N 1
ATOM 758 C CA . VAL A 1 93 ? 5.422 -0.669 -13.639 1.00 97.50 93 VAL A CA 1
ATOM 759 C C . VAL A 1 93 ? 6.761 -0.029 -13.976 1.00 97.50 93 VAL A C 1
ATOM 761 O O . VAL A 1 93 ? 7.043 1.092 -13.560 1.00 97.50 93 VAL A O 1
ATOM 764 N N . VAL A 1 94 ? 7.591 -0.766 -14.705 1.00 97.12 94 VAL A N 1
ATOM 765 C CA . VAL A 1 94 ? 8.917 -0.346 -15.153 1.00 97.12 94 VAL A CA 1
ATOM 766 C C . VAL A 1 94 ? 8.798 0.145 -16.589 1.00 97.12 94 VAL A C 1
ATOM 768 O O . VAL A 1 94 ? 8.435 -0.632 -17.474 1.00 97.12 94 VAL A O 1
ATOM 771 N N . VAL A 1 95 ? 9.094 1.427 -16.801 1.00 95.25 95 VAL A N 1
ATOM 772 C CA . VAL A 1 95 ? 8.904 2.134 -18.076 1.00 95.25 95 VAL A CA 1
ATOM 773 C C . VAL A 1 95 ? 10.239 2.654 -18.600 1.00 95.25 95 VAL A C 1
ATOM 775 O O . VAL A 1 95 ? 11.057 3.121 -17.813 1.00 95.25 95 VAL A O 1
ATOM 778 N N . ASP A 1 96 ? 10.460 2.537 -19.911 1.00 92.56 96 ASP A N 1
ATOM 779 C CA . ASP A 1 96 ? 11.639 3.026 -20.650 1.00 92.56 96 ASP A CA 1
ATOM 780 C C . ASP A 1 96 ? 13.001 2.513 -20.145 1.00 92.56 96 ASP A C 1
ATOM 782 O O . ASP A 1 96 ? 14.047 3.122 -20.356 1.00 92.56 96 ASP A O 1
ATOM 786 N N . VAL A 1 97 ? 13.023 1.326 -19.529 1.00 94.81 97 VAL A N 1
ATOM 787 C CA . VAL A 1 97 ? 14.259 0.641 -19.090 1.00 94.81 97 VAL A CA 1
ATOM 788 C C . VAL A 1 97 ? 14.675 -0.444 -20.094 1.00 94.81 97 VAL A C 1
ATOM 790 O O . VAL A 1 97 ? 15.185 -1.505 -19.740 1.00 94.81 97 VAL A O 1
ATOM 793 N N . GLN A 1 98 ? 14.420 -0.208 -21.382 1.00 92.38 98 GLN A N 1
ATOM 794 C CA . GLN A 1 98 ? 14.884 -1.089 -22.453 1.00 92.38 98 GLN A CA 1
ATOM 795 C C . GLN A 1 98 ? 16.403 -0.979 -22.615 1.00 92.38 98 GLN A C 1
ATOM 797 O O . GLN A 1 98 ? 16.998 0.082 -22.424 1.00 92.38 98 GLN A O 1
ATOM 802 N N . ASN A 1 99 ? 17.032 -2.072 -23.056 1.00 93.81 99 ASN A N 1
ATOM 803 C CA . ASN A 1 99 ? 18.478 -2.114 -23.287 1.00 93.81 99 ASN A CA 1
ATOM 804 C C . ASN A 1 99 ? 18.968 -0.994 -24.218 1.00 93.81 99 ASN A C 1
ATOM 806 O O . ASN A 1 99 ? 20.105 -0.551 -24.069 1.00 93.81 99 ASN A O 1
ATOM 810 N N . ASP A 1 100 ? 18.130 -0.515 -25.145 1.00 92.38 100 ASP A N 1
ATOM 811 C CA . ASP A 1 100 ? 18.531 0.542 -26.072 1.00 92.38 100 ASP A CA 1
ATOM 812 C C . ASP A 1 100 ? 18.783 1.887 -25.374 1.00 92.38 100 ASP A C 1
ATOM 814 O O . ASP A 1 100 ? 19.776 2.542 -25.683 1.00 92.38 100 ASP A O 1
ATOM 818 N N . PHE A 1 101 ? 17.992 2.222 -24.346 1.00 92.56 101 PHE A N 1
ATOM 819 C CA . PHE A 1 101 ? 18.197 3.398 -23.491 1.00 92.56 101 PHE A CA 1
ATOM 820 C C . PHE A 1 101 ? 19.362 3.237 -22.502 1.00 92.56 101 PHE A C 1
ATOM 822 O O . PHE A 1 101 ? 19.879 4.223 -21.973 1.00 92.56 101 PHE A O 1
ATOM 829 N N . ILE A 1 102 ? 19.820 2.004 -22.259 1.00 94.56 102 ILE A N 1
ATOM 830 C CA . ILE A 1 102 ? 20.927 1.728 -21.334 1.00 94.56 102 ILE A CA 1
ATOM 831 C C . ILE A 1 102 ? 22.272 1.681 -22.061 1.00 94.56 102 ILE A C 1
ATOM 833 O O . ILE A 1 102 ? 23.214 2.394 -21.709 1.00 94.56 102 ILE A O 1
ATOM 837 N N . SER A 1 103 ? 22.387 0.809 -23.058 1.00 94.00 103 SER A N 1
ATOM 838 C CA . SER A 1 103 ? 23.653 0.487 -23.720 1.00 94.00 103 SER A CA 1
ATOM 839 C C . SER A 1 103 ? 23.569 0.439 -25.245 1.00 94.00 103 SER A C 1
ATOM 841 O O . SER A 1 103 ? 24.602 0.218 -25.880 1.00 94.00 103 SER A O 1
ATOM 843 N N . GLY A 1 104 ? 22.389 0.664 -25.829 1.00 91.44 104 GLY A N 1
ATOM 844 C CA . GLY A 1 104 ? 22.183 0.676 -27.274 1.00 91.44 104 GLY A CA 1
ATOM 845 C C . GLY A 1 104 ? 22.274 2.063 -27.911 1.00 91.44 104 GLY A C 1
ATOM 846 O O . GLY A 1 104 ? 23.067 2.913 -27.497 1.00 91.44 104 GLY A O 1
ATOM 847 N N . THR A 1 105 ? 21.505 2.264 -28.981 1.00 90.12 105 THR A N 1
ATOM 848 C CA . THR A 1 105 ? 21.593 3.455 -29.836 1.00 90.12 105 THR A CA 1
ATOM 849 C C . THR A 1 105 ? 21.079 4.715 -29.151 1.00 90.12 105 THR A C 1
ATOM 851 O O . THR A 1 105 ? 21.662 5.783 -29.336 1.00 90.12 105 THR A O 1
ATOM 854 N N . LEU A 1 106 ? 20.070 4.573 -28.291 1.00 89.88 106 LEU A N 1
ATOM 855 C CA . LEU A 1 106 ? 19.495 5.644 -27.478 1.00 89.88 106 LEU A CA 1
ATOM 856 C C . LEU A 1 106 ? 20.076 5.705 -26.057 1.00 89.88 106 LEU A C 1
ATOM 858 O O . LEU A 1 106 ? 19.446 6.252 -25.153 1.00 89.88 106 LEU A O 1
ATOM 862 N N . ALA A 1 107 ? 21.272 5.148 -25.834 1.00 93.75 107 ALA A N 1
ATOM 863 C CA . ALA A 1 107 ? 21.866 5.103 -24.503 1.00 93.75 107 ALA A CA 1
ATOM 864 C C . ALA A 1 107 ? 21.994 6.510 -23.896 1.00 93.75 107 ALA A C 1
ATOM 866 O O . ALA A 1 107 ? 22.644 7.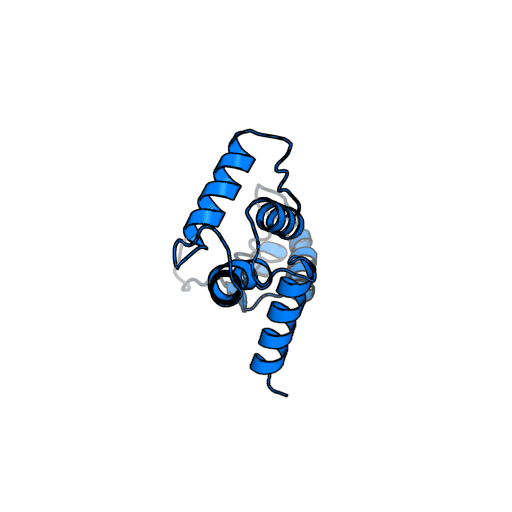375 -24.486 1.00 93.75 107 ALA A O 1
ATOM 867 N N . LEU A 1 108 ? 21.456 6.723 -22.687 1.00 93.25 108 LEU A N 1
ATOM 868 C CA . LEU A 1 108 ? 21.372 8.058 -22.067 1.00 93.25 108 LEU A CA 1
ATOM 869 C C . LEU A 1 108 ? 22.729 8.764 -21.918 1.00 93.25 108 LEU A C 1
ATOM 871 O O . LEU A 1 108 ? 22.810 9.989 -22.020 1.00 93.25 108 LEU A O 1
ATOM 875 N N . LYS A 1 109 ? 23.810 7.994 -21.764 1.00 93.69 109 LYS A N 1
ATOM 876 C CA . LYS A 1 109 ? 25.193 8.497 -21.730 1.00 93.69 109 LYS A CA 1
ATOM 877 C C . LYS A 1 109 ? 25.615 9.223 -23.018 1.00 93.69 109 LYS A C 1
ATOM 879 O O . LYS A 1 109 ? 26.520 10.050 -22.982 1.00 93.69 109 LYS A O 1
ATOM 884 N N . ASN A 1 110 ? 24.985 8.887 -24.145 1.00 91.50 110 ASN A N 1
ATOM 885 C CA . ASN A 1 110 ? 25.224 9.479 -25.462 1.00 91.50 110 ASN A CA 1
ATOM 886 C C . ASN A 1 110 ? 24.250 10.633 -25.761 1.00 91.50 110 ASN A C 1
ATOM 888 O O . ASN A 1 110 ? 24.452 11.376 -26.720 1.00 91.50 110 ASN A O 1
ATOM 892 N N . CYS A 1 111 ? 23.195 10.782 -24.961 1.00 87.56 111 CYS A N 1
ATOM 893 C CA . CYS A 1 111 ? 22.230 11.870 -25.057 1.00 87.56 111 CYS A CA 1
ATOM 894 C C . CYS A 1 111 ? 22.717 13.106 -24.271 1.00 87.56 111 CYS A C 1
ATOM 896 O O . CYS A 1 111 ? 23.636 12.996 -23.457 1.00 87.56 111 CYS A O 1
ATOM 898 N N . PRO A 1 112 ? 22.091 14.288 -24.448 1.00 90.81 112 PRO A N 1
ATOM 899 C CA . PRO A 1 112 ? 22.475 15.511 -23.731 1.00 90.81 112 PRO A CA 1
ATOM 900 C C . PRO A 1 112 ? 22.481 15.390 -22.200 1.00 90.81 112 PRO A C 1
ATOM 902 O O . PRO A 1 112 ? 23.222 16.114 -21.544 1.00 90.81 112 PRO A O 1
ATOM 905 N N . ALA A 1 113 ? 21.680 14.477 -21.640 1.00 86.69 113 ALA A N 1
ATOM 906 C CA . ALA A 1 113 ? 21.638 14.207 -20.205 1.00 86.69 113 ALA A CA 1
ATOM 907 C C . ALA A 1 113 ? 22.946 13.589 -19.673 1.00 86.69 113 ALA A C 1
ATOM 909 O O . ALA A 1 113 ? 23.317 13.843 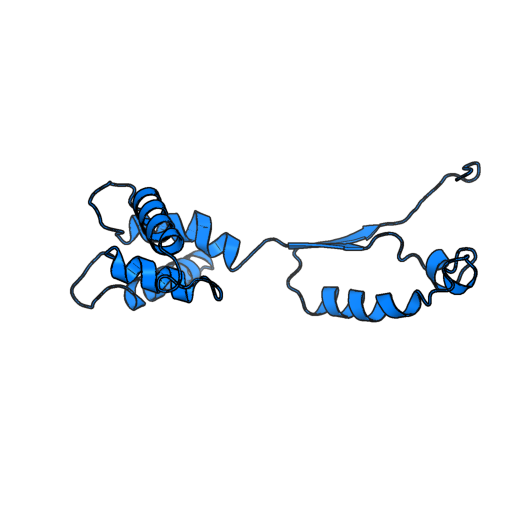-18.532 1.00 86.69 113 ALA A O 1
ATOM 910 N N . GLN A 1 114 ? 23.658 12.809 -20.499 1.00 91.69 114 GLN A N 1
ATOM 911 C CA . GLN A 1 114 ? 24.920 12.136 -20.158 1.00 91.69 114 GLN A CA 1
ATOM 912 C C . GLN A 1 114 ? 24.848 11.238 -18.909 1.00 91.69 114 GLN A C 1
ATOM 914 O O . GLN A 1 114 ? 25.842 11.036 -18.207 1.00 91.69 114 GLN A O 1
ATOM 919 N N . GLU A 1 115 ? 23.675 10.672 -18.629 1.00 93.31 115 GLU A N 1
ATOM 920 C CA . GLU A 1 115 ? 23.447 9.860 -17.437 1.00 93.31 115 GLU A CA 1
ATOM 921 C C . GLU A 1 115 ? 23.777 8.380 -17.654 1.00 93.31 115 GLU A C 1
ATOM 923 O O . GLU A 1 115 ? 23.654 7.820 -18.745 1.00 93.31 115 GLU A O 1
ATOM 928 N N . ASP A 1 116 ? 24.181 7.719 -16.570 1.00 94.25 116 ASP A N 1
ATOM 929 C CA . ASP A 1 116 ? 24.429 6.282 -16.552 1.00 94.25 116 ASP A CA 1
ATOM 930 C C . ASP A 1 116 ? 23.161 5.522 -16.147 1.00 94.25 116 ASP A C 1
ATOM 932 O O . ASP A 1 116 ? 22.908 5.269 -14.965 1.00 94.25 116 ASP A O 1
ATOM 936 N N . ALA A 1 117 ? 22.383 5.136 -17.157 1.00 94.50 117 ALA A N 1
ATOM 937 C CA . ALA A 1 117 ? 21.149 4.375 -16.997 1.00 94.50 117 ALA A CA 1
ATOM 938 C C . ALA A 1 117 ? 21.356 2.989 -16.355 1.00 94.50 117 ALA A C 1
ATOM 940 O O . ALA A 1 117 ? 20.407 2.418 -15.827 1.00 94.50 117 ALA A O 1
ATOM 941 N N . THR A 1 118 ? 22.577 2.433 -16.325 1.00 95.50 118 THR A N 1
ATOM 942 C CA . THR A 1 118 ? 22.812 1.117 -15.697 1.00 95.50 118 THR A CA 1
ATOM 943 C C . THR A 1 118 ? 22.529 1.127 -14.193 1.00 95.50 118 THR A C 1
ATOM 945 O O . THR A 1 118 ? 22.200 0.090 -13.618 1.00 95.50 118 THR A O 1
ATOM 948 N N . LYS A 1 119 ? 22.587 2.304 -13.558 1.00 95.75 119 LYS A N 1
ATOM 949 C CA . LYS A 1 119 ? 22.386 2.483 -12.114 1.00 95.75 119 LYS A CA 1
ATOM 950 C C . LYS A 1 119 ? 20.962 2.193 -11.647 1.00 95.75 119 LYS A C 1
ATOM 952 O O . LYS A 1 119 ? 20.780 1.868 -10.477 1.00 95.75 119 LYS A O 1
ATOM 957 N N . VAL A 1 120 ? 19.963 2.294 -12.528 1.00 95.31 120 VAL A N 1
ATOM 958 C CA . VAL A 1 120 ? 18.560 2.043 -12.156 1.00 95.31 120 VAL A CA 1
ATOM 959 C C . VAL A 1 120 ? 18.240 0.546 -12.084 1.00 95.31 120 VAL A C 1
ATOM 961 O O . VAL A 1 120 ? 17.374 0.138 -11.315 1.00 95.31 120 VAL A O 1
ATOM 964 N N . VAL A 1 121 ? 18.972 -0.292 -12.829 1.00 96.06 121 VAL A N 1
ATOM 965 C CA . VAL A 1 121 ? 18.685 -1.731 -12.952 1.00 96.06 121 VAL A CA 1
ATOM 966 C C . VAL A 1 121 ? 18.795 -2.469 -11.608 1.00 96.06 121 VAL A C 1
ATOM 968 O O . VAL A 1 121 ? 17.846 -3.172 -11.260 1.00 96.06 121 VAL A O 1
ATOM 971 N N . PRO A 1 122 ? 19.864 -2.306 -10.798 1.00 97.75 122 PRO A N 1
ATOM 972 C CA . PRO A 1 122 ? 19.939 -2.956 -9.490 1.00 97.75 122 PRO A CA 1
ATOM 973 C C . PRO A 1 122 ? 18.828 -2.514 -8.535 1.00 97.75 122 PRO A C 1
ATOM 975 O O . PRO A 1 122 ? 18.326 -3.338 -7.781 1.00 97.75 122 PRO A O 1
ATOM 978 N N . VAL A 1 123 ? 18.421 -1.240 -8.592 1.00 97.50 123 VAL A N 1
ATOM 979 C CA . VAL A 1 123 ? 17.346 -0.695 -7.748 1.00 97.50 123 VAL A CA 1
ATOM 980 C C . VAL A 1 123 ? 16.004 -1.314 -8.126 1.00 97.50 123 VAL A C 1
ATOM 982 O O . VAL A 1 123 ? 15.264 -1.745 -7.249 1.00 97.50 123 VAL A O 1
ATOM 985 N N . ILE A 1 124 ? 15.699 -1.402 -9.425 1.00 97.69 124 ILE A N 1
ATOM 986 C CA . ILE A 1 124 ? 14.475 -2.052 -9.909 1.00 97.69 124 ILE A CA 1
ATOM 987 C C . ILE A 1 124 ? 14.462 -3.519 -9.492 1.00 97.69 124 ILE A C 1
ATOM 989 O O . ILE A 1 124 ? 13.467 -3.957 -8.928 1.00 97.69 124 ILE A O 1
ATOM 993 N N . ASN A 1 125 ? 15.565 -4.245 -9.703 1.00 96.81 125 ASN A N 1
ATOM 994 C CA . ASN A 1 125 ? 15.669 -5.652 -9.315 1.00 96.81 125 ASN A CA 1
ATOM 995 C C . ASN A 1 125 ? 15.478 -5.835 -7.801 1.00 96.81 125 ASN A C 1
ATOM 997 O O . ASN A 1 125 ? 14.735 -6.708 -7.366 1.00 96.81 125 ASN A O 1
ATOM 1001 N N . GLU A 1 126 ? 16.094 -4.974 -6.988 1.00 98.00 126 GLU A N 1
ATOM 1002 C CA . GLU A 1 126 ? 15.916 -4.996 -5.538 1.00 98.00 126 GLU A CA 1
ATOM 1003 C C . GLU A 1 126 ? 14.457 -4.737 -5.139 1.00 98.00 126 GLU A C 1
ATOM 1005 O O . GLU A 1 126 ? 13.920 -5.447 -4.289 1.00 98.00 126 GLU A O 1
ATOM 1010 N N . LEU A 1 127 ? 13.799 -3.752 -5.757 1.00 96.69 127 LEU A N 1
ATOM 1011 C CA . LEU A 1 127 ? 12.392 -3.453 -5.499 1.00 96.69 127 LEU A CA 1
ATOM 1012 C C . LEU A 1 127 ? 11.487 -4.611 -5.913 1.00 96.69 127 LEU A C 1
ATOM 1014 O O . LEU A 1 127 ? 10.568 -4.940 -5.165 1.00 96.69 127 LEU A O 1
ATOM 1018 N N . THR A 1 128 ? 11.718 -5.224 -7.075 1.00 95.94 128 THR A N 1
ATOM 1019 C CA . THR A 1 128 ? 10.912 -6.354 -7.556 1.00 95.94 128 THR A CA 1
ATOM 1020 C C . THR A 1 128 ? 11.098 -7.604 -6.706 1.00 95.94 128 THR A C 1
ATOM 1022 O O . THR A 1 128 ? 10.135 -8.345 -6.534 1.00 95.94 128 THR A O 1
ATOM 1025 N N . ASP A 1 129 ? 12.290 -7.808 -6.139 1.00 95.31 129 ASP A N 1
ATOM 1026 C CA . ASP A 1 129 ? 12.602 -8.977 -5.311 1.00 95.31 129 ASP A CA 1
ATOM 1027 C C . ASP A 1 129 ? 12.145 -8.817 -3.854 1.00 95.31 129 ASP A C 1
ATOM 1029 O O . ASP A 1 129 ? 11.706 -9.784 -3.229 1.00 95.31 129 ASP A O 1
ATOM 1033 N N . LYS A 1 130 ? 12.283 -7.616 -3.273 1.00 93.62 130 LYS A N 1
ATOM 1034 C CA . LYS A 1 130 ? 12.085 -7.404 -1.827 1.00 93.62 130 LYS A CA 1
ATOM 1035 C C . LYS A 1 130 ? 10.678 -6.978 -1.436 1.00 93.62 130 LYS A C 1
ATOM 1037 O O . LYS A 1 130 ? 10.301 -7.163 -0.280 1.00 93.62 130 LYS A O 1
ATOM 1042 N N . MET A 1 131 ? 9.922 -6.375 -2.347 1.00 92.50 131 MET A N 1
ATOM 1043 C CA . MET A 1 131 ? 8.608 -5.822 -2.025 1.00 92.50 131 MET A CA 1
ATOM 1044 C C . MET A 1 131 ? 7.486 -6.777 -2.460 1.00 92.50 131 MET A C 1
ATOM 1046 O O . MET A 1 131 ? 7.608 -7.445 -3.486 1.00 92.50 131 MET A O 1
ATOM 1050 N N . PRO A 1 132 ? 6.363 -6.839 -1.721 1.00 90.94 132 PRO A N 1
ATOM 1051 C CA . PRO A 1 132 ? 5.278 -7.786 -1.978 1.00 90.94 132 PRO A CA 1
ATOM 1052 C C . PRO A 1 132 ? 4.356 -7.317 -3.118 1.00 90.94 132 PRO A C 1
ATOM 1054 O O . PRO A 1 132 ? 3.160 -7.089 -2.928 1.00 90.94 132 PRO A O 1
ATOM 1057 N N . TRP A 1 133 ? 4.900 -7.137 -4.322 1.00 93.94 133 TRP A N 1
ATOM 1058 C CA . TRP A 1 133 ? 4.100 -6.755 -5.483 1.00 93.94 133 TRP A CA 1
ATOM 1059 C C . TRP A 1 133 ? 3.145 -7.885 -5.877 1.00 93.94 133 TRP A C 1
ATOM 1061 O O . TRP A 1 133 ? 3.543 -9.029 -6.072 1.00 93.94 133 TRP A O 1
ATOM 1071 N N . THR A 1 134 ? 1.873 -7.548 -6.072 1.00 95.06 134 THR A N 1
ATOM 1072 C CA . THR A 1 134 ? 0.893 -8.444 -6.700 1.00 95.06 134 THR A CA 1
ATOM 1073 C C . THR A 1 134 ? 1.173 -8.603 -8.196 1.00 95.06 134 THR A C 1
ATOM 1075 O O . THR A 1 134 ? 0.809 -9.613 -8.795 1.00 95.06 134 THR A O 1
ATOM 1078 N N . MET A 1 135 ? 1.803 -7.600 -8.815 1.00 95.62 135 MET A N 1
ATOM 1079 C CA . MET A 1 135 ? 2.133 -7.602 -10.234 1.00 95.62 135 MET A CA 1
ATOM 1080 C C . MET A 1 135 ? 3.390 -6.777 -10.512 1.00 95.62 135 MET A C 1
ATOM 1082 O O . MET A 1 135 ? 3.539 -5.665 -10.001 1.00 95.62 135 MET A O 1
ATOM 1086 N N . VAL A 1 136 ? 4.253 -7.318 -11.367 1.00 97.06 136 VAL A N 1
ATOM 1087 C CA . VAL A 1 136 ? 5.423 -6.637 -11.926 1.00 97.06 136 VAL A CA 1
ATOM 1088 C C . VAL A 1 136 ? 5.218 -6.546 -13.433 1.00 97.06 136 VAL A C 1
ATOM 1090 O O . VAL A 1 136 ? 5.036 -7.569 -14.095 1.00 97.06 136 VAL A O 1
ATOM 1093 N N . VAL A 1 137 ? 5.215 -5.328 -13.970 1.00 97.56 137 VAL A N 1
ATOM 1094 C CA . VAL A 1 137 ? 5.035 -5.068 -15.403 1.00 97.56 137 VAL A CA 1
ATOM 1095 C C . VAL A 1 137 ? 6.259 -4.345 -15.937 1.00 97.56 137 VAL A C 1
ATOM 1097 O O . VAL A 1 137 ? 6.673 -3.334 -15.380 1.00 97.56 137 VAL A O 1
ATOM 1100 N N . TYR A 1 138 ? 6.793 -4.833 -17.052 1.00 96.25 138 TYR A N 1
ATOM 1101 C CA . TYR A 1 138 ? 7.794 -4.128 -17.844 1.00 96.25 138 TYR A CA 1
ATOM 1102 C C . TYR A 1 138 ? 7.136 -3.683 -19.138 1.00 96.25 138 TYR A C 1
ATOM 1104 O O . TYR A 1 138 ? 6.532 -4.501 -19.838 1.00 96.25 138 TYR A O 1
ATOM 1112 N N . THR A 1 139 ? 7.222 -2.395 -19.445 1.00 94.62 139 THR A N 1
ATOM 1113 C CA . THR A 1 139 ? 6.732 -1.877 -20.717 1.00 94.62 139 THR A CA 1
ATOM 1114 C C . THR A 1 139 ? 7.835 -1.942 -21.760 1.00 94.62 139 THR A C 1
ATOM 1116 O O . THR A 1 139 ? 9.028 -1.973 -21.454 1.00 94.62 139 THR A O 1
ATOM 1119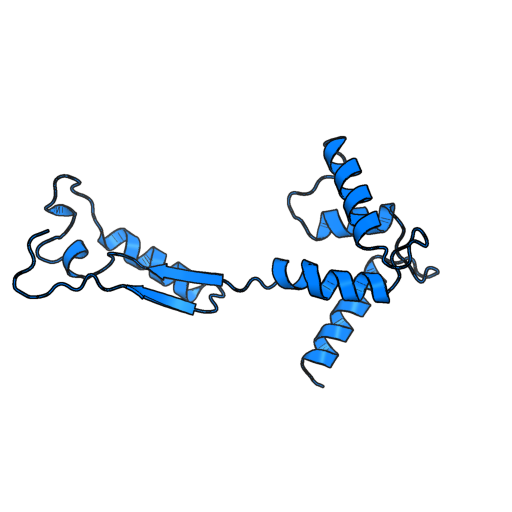 N N . TYR A 1 140 ? 7.419 -1.992 -23.016 1.00 90.44 140 TYR A N 1
ATOM 1120 C CA . TYR A 1 140 ? 8.318 -1.940 -24.149 1.00 90.44 140 TYR A CA 1
ATOM 1121 C C . TYR A 1 140 ? 7.818 -0.834 -25.067 1.00 90.44 140 TYR A C 1
ATOM 1123 O O . TYR A 1 140 ? 6.675 -0.891 -25.527 1.00 90.44 140 TYR A O 1
ATOM 1131 N N . ASP A 1 141 ? 8.665 0.160 -25.305 1.00 86.88 141 ASP A N 1
ATOM 1132 C CA . ASP A 1 141 ? 8.429 1.190 -26.301 1.00 86.88 141 ASP A CA 1
ATOM 1133 C C . ASP A 1 141 ? 8.571 0.560 -27.698 1.00 86.88 141 ASP A C 1
ATOM 1135 O O . ASP A 1 141 ? 9.682 0.293 -28.168 1.00 86.88 141 ASP A O 1
ATOM 1139 N N . TRP A 1 142 ? 7.437 0.181 -28.303 1.00 84.88 142 TRP A N 1
ATOM 1140 C CA . TRP A 1 142 ? 7.360 -0.434 -29.631 1.00 84.88 142 TRP A CA 1
ATOM 1141 C C . TRP A 1 142 ? 6.802 0.559 -30.637 1.00 84.88 142 TRP A C 1
ATOM 1143 O O . TRP A 1 142 ? 5.715 1.102 -30.445 1.00 84.88 142 TRP A O 1
ATOM 1153 N N . HIS A 1 143 ? 7.486 0.675 -31.769 1.00 81.75 143 HIS A N 1
ATOM 1154 C CA . HIS A 1 143 ? 7.042 1.474 -32.896 1.00 81.75 143 HIS A CA 1
ATOM 1155 C C . HIS A 1 143 ? 7.157 0.676 -34.205 1.00 81.75 143 HIS A C 1
ATOM 1157 O O . HIS A 1 143 ? 8.070 -0.148 -34.344 1.00 81.75 143 HIS A O 1
ATOM 1163 N N . PRO A 1 144 ? 6.257 0.900 -35.182 1.00 87.25 144 PRO A N 1
ATOM 1164 C CA . PRO A 1 144 ? 6.423 0.372 -36.531 1.00 87.25 144 PRO A CA 1
ATOM 1165 C C . PRO A 1 144 ? 7.649 0.999 -37.217 1.00 87.25 144 PRO A C 1
ATOM 1167 O O . PRO A 1 144 ? 8.140 2.053 -36.819 1.00 87.25 144 PRO A O 1
ATOM 1170 N N . GLN A 1 145 ? 8.159 0.335 -38.256 1.00 80.38 145 GLN A N 1
ATOM 1171 C CA . GLN A 1 145 ? 9.446 0.670 -38.882 1.00 80.38 145 GLN A CA 1
ATOM 1172 C C . GLN A 1 145 ? 9.503 2.084 -39.494 1.00 80.38 145 GLN A C 1
ATOM 1174 O O . GLN A 1 145 ? 10.585 2.639 -39.659 1.00 80.38 145 GLN A O 1
ATOM 1179 N N . ASP A 1 146 ? 8.354 2.653 -39.843 1.00 89.31 146 ASP A N 1
ATOM 1180 C CA . ASP A 1 146 ? 8.180 3.972 -40.450 1.00 89.31 146 ASP A CA 1
ATOM 1181 C C . ASP A 1 146 ? 7.836 5.082 -39.439 1.00 89.31 146 ASP A C 1
ATOM 1183 O O . ASP A 1 146 ? 7.520 6.204 -39.837 1.00 89.31 146 ASP A O 1
ATOM 1187 N N . HIS A 1 147 ? 7.918 4.801 -38.135 1.00 83.50 147 HIS A N 1
ATOM 1188 C CA . HIS A 1 147 ? 7.678 5.794 -37.094 1.00 83.50 147 HIS A CA 1
ATOM 1189 C C . HIS A 1 147 ? 8.831 6.803 -36.975 1.00 83.50 147 HIS A C 1
ATOM 1191 O O . HIS A 1 147 ? 10.003 6.428 -36.935 1.00 83.50 147 HIS A O 1
ATOM 1197 N N . ILE A 1 148 ? 8.489 8.088 -36.864 1.00 73.75 148 ILE A N 1
ATOM 1198 C CA . ILE A 1 148 ? 9.420 9.178 -36.551 1.00 73.75 148 ILE A CA 1
ATOM 1199 C C . ILE A 1 148 ? 8.950 9.797 -35.233 1.00 73.75 148 ILE A C 1
ATOM 1201 O O . ILE A 1 148 ? 7.830 10.307 -35.177 1.00 73.75 148 ILE A O 1
ATOM 1205 N N . SER A 1 149 ? 9.791 9.714 -34.201 1.00 69.38 149 SER A N 1
ATOM 1206 C CA . SER A 1 149 ? 9.546 10.272 -32.861 1.00 69.38 149 SER A CA 1
ATOM 1207 C C . SER A 1 149 ? 9.941 11.742 -32.744 1.00 69.38 149 SER A C 1
ATOM 1209 O O . SER A 1 149 ? 10.871 12.170 -33.468 1.00 69.38 149 SER A O 1
#

Organism: Ornithodoros moubata (NCBI:txid6938)

InterPro domains:
  IPR002048 EF-hand domain [PF00036] (55-80)
  IPR002048 EF-hand domain [PS50222] (49-84)
  IPR011992 EF-hand domain pair [SSF47473] (7-84)
  IPR018247 EF-Hand 1, calcium-binding site [PS00018] (62-74)
  IPR036380 Isochorismatase-like superfamily [G3DSA:3.40.50.850] (95-149)
  IPR036380 Isochorismatase-like superfamily [SSF52499] (81-148)
  IPR052347 Isochorismatase Family Nicotinamidases [PTHR11080] (54-149)

pLDDT: mean 84.83, std 11.7, range [50.88, 98.0]

Foldseek 3Di:
DDPVVVVLVVLVVVQVVLDDPPDQWDALVSQLVVVCVLDVPQDCPPDPVSSVVSVVVQCVLPPVNPRTRGSVSSVVCCVVPSCCSVPPAAEDEAEPLDVCCQPNDVPVCPPPNNDHSVVVVVVLVCCVPPPPHPYYHYDDDDDPPPDDD